Protein AF-A0A2K8VE63-F1 (afdb_monomer_lite)

Foldseek 3Di:
DVVCVVVVDDDDDDWDWPDDLPPCPDDAQDWWWWDDPPDDIAIWHHHPSWTHGPVDNDTDPDDDPTITTD

pLDDT: mean 71.7, std 14.82, range [41.75, 92.75]

Radius of gyration: 12.36 Å; chains: 1; bounding box: 31×25×30 Å

Sequence (70 aa):
MFYLNSKGYKTRMIQGVDIYIYQGEIPNNSIVRFQYLNEKGHFALKVNNLFYDPRVVEVLKYKDDHVVTH

Secondary structure (DSSP, 8-state):
-HHHHHTT--------SS--GGGS-SPTT-EEEEE-TTS--EEEEEETTEEE-TTSSSB----SS-EEE-

Structure (mmCIF, N/CA/C/O backbone):
data_AF-A0A2K8VE63-F1
#
_entry.id   AF-A0A2K8VE63-F1
#
loop_
_atom_site.group_PDB
_atom_site.id
_atom_site.type_symbol
_atom_site.label_atom_id
_atom_site.label_alt_id
_atom_site.label_comp_id
_atom_site.label_asym_id
_atom_site.label_entity_id
_atom_site.label_seq_id
_atom_site.pdbx_PDB_ins_code
_atom_site.Cartn_x
_atom_site.Cartn_y
_atom_site.Cartn_z
_atom_site.occupancy
_atom_site.B_iso_or_equiv
_atom_site.auth_seq_id
_atom_site.auth_comp_id
_atom_site.auth_asym_id
_atom_site.auth_atom_id
_atom_site.pdbx_PDB_model_num
ATOM 1 N N . MET A 1 1 ? -8.134 9.614 2.380 1.00 70.25 1 MET A N 1
ATOM 2 C CA . MET A 1 1 ? -8.038 10.000 3.808 1.00 70.25 1 MET A CA 1
ATOM 3 C C . MET A 1 1 ? -9.397 10.233 4.456 1.00 70.25 1 MET A C 1
ATOM 5 O O . MET A 1 1 ? -9.707 9.519 5.399 1.00 70.25 1 MET A O 1
ATOM 9 N N . PHE A 1 2 ? -10.232 11.146 3.936 1.00 80.31 2 PHE A N 1
ATOM 10 C CA . PHE A 1 2 ? -11.567 11.434 4.494 1.00 80.31 2 PHE A CA 1
ATOM 11 C C . PHE A 1 2 ? -12.414 10.176 4.756 1.00 80.31 2 PHE A C 1
ATOM 13 O O . PHE A 1 2 ? -12.941 10.008 5.850 1.00 80.31 2 PHE A O 1
ATOM 20 N N . TYR A 1 3 ? -12.455 9.247 3.794 1.00 85.94 3 TYR A N 1
ATOM 21 C CA . TYR A 1 3 ? -13.184 7.986 3.941 1.00 85.94 3 TYR A CA 1
ATOM 22 C C . TYR A 1 3 ? -12.737 7.164 5.164 1.00 85.94 3 TYR A C 1
ATOM 24 O O . TYR A 1 3 ? -13.572 6.789 5.978 1.00 85.94 3 TYR A O 1
ATOM 32 N N . LEU A 1 4 ? -11.434 6.928 5.349 1.00 84.56 4 LEU A N 1
ATOM 33 C CA . LEU A 1 4 ? -10.930 6.121 6.470 1.00 84.56 4 LEU A CA 1
ATOM 34 C C . LEU A 1 4 ? -11.196 6.791 7.822 1.00 84.56 4 LEU A C 1
ATOM 36 O O . LEU A 1 4 ? -11.664 6.132 8.748 1.00 84.56 4 LEU A O 1
ATOM 40 N N . ASN A 1 5 ? -11.002 8.108 7.903 1.00 86.50 5 ASN A N 1
ATOM 41 C CA . ASN A 1 5 ? -11.343 8.872 9.103 1.00 86.50 5 ASN A CA 1
ATOM 42 C C . ASN A 1 5 ? -12.842 8.779 9.424 1.00 86.50 5 ASN A C 1
ATOM 44 O O . ASN A 1 5 ? -13.205 8.556 10.575 1.00 86.50 5 ASN A O 1
ATOM 48 N N . SER A 1 6 ? -13.716 8.856 8.411 1.00 91.94 6 SER A N 1
ATOM 49 C CA . SER A 1 6 ? -15.170 8.709 8.596 1.00 91.94 6 SER A CA 1
ATOM 50 C C . SER A 1 6 ? -15.593 7.317 9.085 1.00 91.94 6 SER A C 1
ATOM 52 O O . SER A 1 6 ? -16.679 7.159 9.633 1.00 91.94 6 SER A O 1
ATOM 54 N N . LYS A 1 7 ? -14.733 6.306 8.909 1.00 91.94 7 LYS A N 1
ATOM 55 C CA . LYS A 1 7 ? -14.936 4.934 9.394 1.00 91.94 7 LYS A CA 1
ATOM 56 C C . LYS A 1 7 ? -14.289 4.675 10.762 1.00 91.94 7 LYS A C 1
ATOM 58 O O . LYS A 1 7 ? -14.283 3.537 11.213 1.00 91.94 7 LYS A O 1
ATOM 63 N N . GLY A 1 8 ? -13.760 5.708 11.423 1.00 92.75 8 GLY A N 1
ATOM 64 C CA . GLY A 1 8 ? -13.178 5.615 12.766 1.00 92.75 8 GLY A CA 1
AT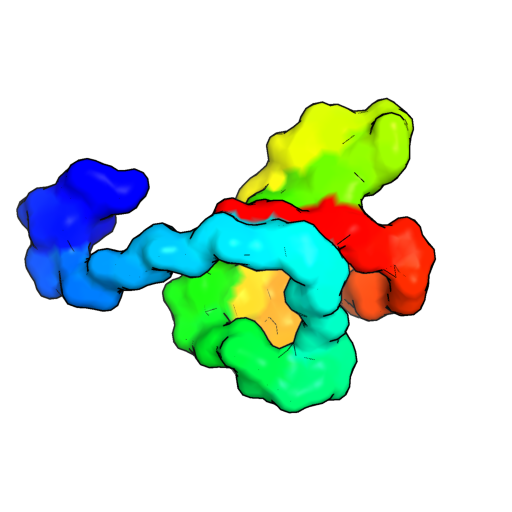OM 65 C C . GLY A 1 8 ? -11.686 5.271 12.803 1.00 92.75 8 GLY A C 1
ATOM 66 O O . GLY A 1 8 ? -11.114 5.170 13.888 1.00 92.75 8 GLY A O 1
ATOM 67 N N . TYR A 1 9 ? -11.024 5.129 11.651 1.00 86.81 9 TYR A N 1
ATOM 68 C CA . TYR A 1 9 ? -9.577 4.921 11.613 1.00 86.81 9 TYR A CA 1
ATOM 69 C C . TYR A 1 9 ? -8.840 6.234 11.871 1.00 86.81 9 TYR A C 1
ATOM 71 O O . TYR A 1 9 ? -9.154 7.263 11.276 1.00 86.81 9 TYR A O 1
ATOM 79 N N . LYS A 1 10 ? -7.805 6.195 12.714 1.00 85.56 10 LYS A N 1
ATOM 80 C CA . LYS A 1 10 ? -6.873 7.317 12.871 1.00 85.56 10 LYS A CA 1
ATOM 81 C C . LYS A 1 10 ? -5.815 7.221 11.783 1.00 85.56 10 LYS A C 1
ATOM 83 O O . LYS A 1 10 ? -4.980 6.323 11.820 1.00 85.56 10 LYS A O 1
ATOM 88 N N . THR A 1 11 ? -5.862 8.127 10.813 1.00 84.19 11 THR A N 1
ATOM 89 C CA . THR A 1 11 ? -4.934 8.107 9.678 1.00 84.19 11 THR A CA 1
ATOM 90 C C . THR A 1 11 ? -4.058 9.358 9.642 1.00 84.19 11 THR A C 1
ATOM 92 O O . THR A 1 11 ? -4.496 10.450 10.005 1.00 84.19 11 THR A O 1
ATOM 95 N N . ARG A 1 12 ? -2.809 9.203 9.188 1.00 83.88 12 ARG A N 1
ATOM 96 C CA . ARG A 1 12 ? -1.853 10.291 8.942 1.00 83.88 12 ARG A CA 1
ATOM 97 C C . ARG A 1 12 ? -1.380 10.194 7.496 1.00 83.88 12 ARG A C 1
ATOM 99 O O . ARG A 1 12 ? -0.865 9.154 7.104 1.00 83.88 12 ARG A O 1
ATOM 106 N N . MET A 1 13 ? -1.559 11.263 6.722 1.00 82.81 13 MET A N 1
ATOM 107 C CA . MET A 1 13 ? -0.920 11.381 5.412 1.00 82.81 13 MET A CA 1
ATOM 108 C C . MET A 1 13 ? 0.516 11.853 5.631 1.00 82.81 13 MET A C 1
ATOM 110 O O . MET A 1 13 ? 0.749 12.804 6.378 1.00 82.81 13 MET A O 1
ATOM 114 N N . ILE A 1 14 ? 1.463 11.166 5.014 1.00 78.00 14 ILE A N 1
ATOM 115 C CA . ILE A 1 14 ? 2.876 11.534 5.001 1.00 78.00 14 ILE A CA 1
ATOM 116 C C . ILE A 1 14 ? 3.187 11.800 3.537 1.00 78.00 14 ILE A C 1
ATOM 118 O O . ILE A 1 14 ? 2.826 10.975 2.723 1.00 78.00 14 ILE A O 1
ATOM 122 N N . GLN A 1 15 ? 3.793 12.932 3.197 1.00 71.69 15 GLN A N 1
ATOM 123 C CA . GLN A 1 15 ? 4.281 13.187 1.843 1.00 71.69 15 GLN A CA 1
ATOM 124 C C . GLN A 1 15 ? 5.798 13.220 1.926 1.00 71.69 15 GLN A C 1
ATOM 126 O O . GLN A 1 15 ? 6.360 14.091 2.589 1.00 71.69 15 GLN A O 1
ATOM 131 N N . GLY A 1 16 ? 6.448 12.233 1.322 1.00 65.00 16 GLY A N 1
ATOM 132 C CA . GLY A 1 16 ? 7.901 12.137 1.273 1.00 65.00 16 GLY A CA 1
ATOM 133 C C . GLY A 1 16 ? 8.358 11.822 -0.140 1.00 65.00 16 GLY A C 1
ATOM 134 O O . GLY A 1 16 ? 7.675 11.105 -0.873 1.00 65.00 16 GLY A O 1
ATOM 135 N N . VAL A 1 17 ? 9.501 12.393 -0.498 1.00 62.16 17 VAL A N 1
ATOM 136 C CA . VAL A 1 17 ? 10.305 12.007 -1.658 1.00 62.16 17 VAL A CA 1
ATOM 137 C C . VAL A 1 17 ? 11.444 11.156 -1.089 1.00 62.16 17 VAL A C 1
ATOM 139 O O . VAL A 1 17 ? 11.930 11.468 -0.003 1.00 62.16 17 VAL A O 1
ATOM 142 N N . ASP A 1 18 ? 11.815 10.066 -1.758 1.00 57.97 18 ASP A N 1
ATOM 143 C CA . ASP A 1 18 ? 12.915 9.173 -1.349 1.00 57.97 18 ASP A CA 1
ATOM 144 C C . ASP A 1 18 ? 12.703 8.409 -0.022 1.00 57.97 18 ASP A C 1
ATOM 146 O O . ASP A 1 18 ? 13.625 8.237 0.773 1.00 57.97 18 ASP A O 1
ATOM 150 N N . ILE A 1 19 ? 11.486 7.906 0.232 1.00 64.44 19 ILE A N 1
ATOM 151 C CA . ILE A 1 19 ? 11.246 6.995 1.368 1.00 64.44 19 ILE A CA 1
ATOM 152 C C . ILE A 1 19 ? 11.824 5.612 1.032 1.00 64.44 19 ILE A C 1
ATOM 154 O O . ILE A 1 19 ? 11.311 4.909 0.155 1.00 64.44 19 ILE A O 1
ATOM 158 N N . TYR A 1 20 ? 12.868 5.197 1.752 1.00 59.91 20 TYR A N 1
ATOM 159 C CA . TYR A 1 20 ? 13.540 3.920 1.522 1.00 59.91 20 TYR A CA 1
ATOM 160 C C . TYR A 1 20 ? 12.696 2.744 2.042 1.00 59.91 20 TYR A C 1
ATOM 162 O O . TYR A 1 20 ? 12.441 2.590 3.237 1.00 59.91 20 TYR A O 1
ATOM 170 N N . ILE A 1 21 ? 12.294 1.853 1.130 1.00 61.97 21 ILE A N 1
ATOM 171 C CA . ILE A 1 21 ? 11.426 0.689 1.402 1.00 61.97 21 ILE A CA 1
ATOM 172 C C . ILE A 1 21 ? 12.053 -0.278 2.427 1.00 61.97 21 ILE A C 1
ATOM 174 O O . ILE A 1 21 ? 11.344 -0.936 3.194 1.00 61.97 21 ILE A O 1
ATOM 178 N N . TYR A 1 22 ? 13.385 -0.356 2.453 1.00 53.66 22 TYR A N 1
ATOM 179 C CA . TYR A 1 22 ? 14.138 -1.429 3.104 1.00 53.66 22 TYR A CA 1
ATOM 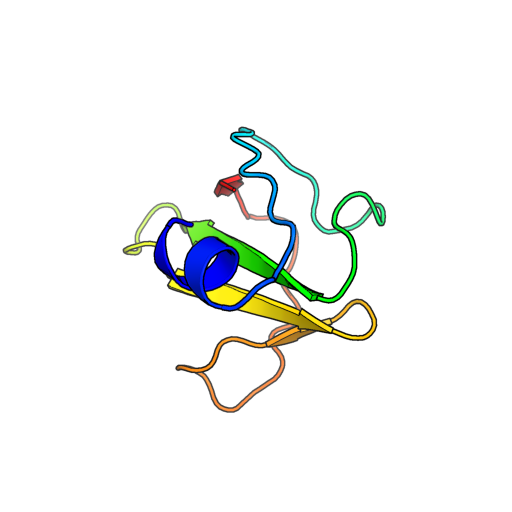180 C C . TYR A 1 22 ? 14.473 -1.225 4.589 1.00 53.66 22 TYR A C 1
ATOM 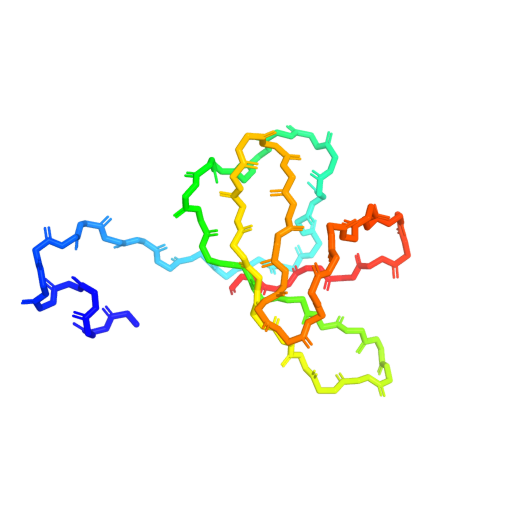182 O O . TYR A 1 22 ? 14.963 -2.162 5.215 1.00 53.66 22 TYR A O 1
ATOM 190 N N . GLN A 1 23 ? 14.186 -0.069 5.196 1.00 51.88 23 GLN A N 1
ATOM 191 C CA . GLN A 1 23 ? 14.653 0.232 6.563 1.00 51.88 23 GLN A CA 1
ATOM 192 C C . GLN A 1 23 ? 13.556 0.266 7.637 1.00 51.88 23 GLN A C 1
ATOM 194 O O . GLN A 1 23 ? 13.719 0.879 8.685 1.00 51.88 23 GLN A O 1
ATOM 199 N N . GLY A 1 24 ? 12.423 -0.409 7.418 1.00 62.09 24 GLY A N 1
ATOM 200 C CA . GLY A 1 24 ? 11.382 -0.520 8.452 1.00 62.09 24 GLY A CA 1
ATOM 201 C C . GLY A 1 24 ? 10.661 0.796 8.780 1.00 62.09 24 GLY A C 1
ATOM 202 O O . GLY A 1 24 ? 9.812 0.807 9.666 1.00 62.09 24 GLY A O 1
ATOM 203 N N . GLU A 1 25 ? 10.937 1.873 8.043 1.00 69.31 25 GLU A N 1
ATOM 204 C CA . GLU A 1 25 ? 10.390 3.212 8.297 1.00 69.31 25 GLU A CA 1
ATOM 205 C C . GLU A 1 25 ? 8.875 3.297 8.082 1.00 69.31 25 GLU A C 1
ATOM 207 O O . GLU A 1 25 ? 8.191 4.096 8.717 1.00 69.31 25 GLU A O 1
ATOM 212 N N . ILE A 1 26 ? 8.328 2.447 7.210 1.00 80.06 26 ILE A N 1
ATOM 213 C CA . ILE A 1 26 ? 6.893 2.412 6.918 1.00 80.06 26 ILE A CA 1
ATOM 214 C C . ILE A 1 26 ? 6.211 1.421 7.876 1.00 80.06 26 ILE A C 1
ATOM 216 O O . ILE A 1 26 ? 6.526 0.231 7.828 1.00 80.06 26 ILE A O 1
ATOM 220 N N . PRO A 1 27 ? 5.243 1.824 8.712 1.00 83.31 27 PRO A N 1
ATOM 221 C CA . PRO A 1 27 ? 4.526 0.892 9.583 1.00 83.31 27 PRO A CA 1
ATOM 222 C C . PRO A 1 27 ? 3.702 -0.143 8.799 1.00 83.31 27 PRO A C 1
ATOM 224 O O . PRO A 1 27 ? 3.230 0.130 7.693 1.00 83.31 27 PRO A O 1
ATOM 227 N N . ASN A 1 28 ? 3.462 -1.323 9.378 1.00 84.94 28 ASN A N 1
ATOM 228 C CA . ASN A 1 28 ? 2.447 -2.245 8.846 1.00 84.94 28 ASN A CA 1
ATOM 229 C C . ASN A 1 28 ? 1.046 -1.601 8.878 1.00 84.94 28 ASN A C 1
ATOM 231 O O . ASN A 1 28 ? 0.781 -0.703 9.676 1.00 84.94 28 ASN A O 1
ATOM 235 N N . ASN A 1 29 ? 0.148 -2.094 8.024 1.00 86.31 29 ASN A N 1
ATOM 236 C CA . ASN A 1 29 ? -1.187 -1.549 7.750 1.00 86.31 29 ASN A 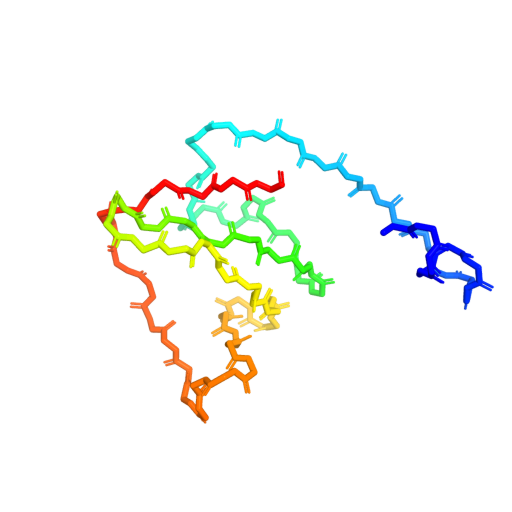CA 1
ATOM 237 C C . ASN A 1 29 ? -1.176 -0.146 7.122 1.00 86.31 29 ASN A C 1
ATOM 239 O O . ASN A 1 29 ? -2.173 0.575 7.178 1.00 86.31 29 ASN A O 1
ATOM 243 N N . SER A 1 30 ? -0.059 0.232 6.499 1.00 86.62 30 SER A N 1
ATOM 244 C CA . SER A 1 30 ? 0.039 1.457 5.708 1.00 86.62 30 SER A CA 1
ATOM 245 C C . SER A 1 30 ? -0.419 1.203 4.277 1.00 86.62 30 SER A C 1
ATOM 247 O O . SER A 1 30 ? -0.069 0.186 3.675 1.00 86.62 30 SER A O 1
ATOM 249 N N . ILE A 1 31 ? -1.178 2.149 3.726 1.00 87.81 31 ILE A N 1
ATOM 250 C CA . ILE A 1 31 ? -1.481 2.213 2.295 1.00 87.81 31 ILE A CA 1
ATOM 251 C C . ILE A 1 31 ? -0.409 3.094 1.664 1.00 87.81 31 ILE A C 1
ATOM 253 O O . ILE A 1 31 ? -0.265 4.251 2.055 1.00 87.81 31 ILE A O 1
ATOM 257 N N . VAL A 1 32 ? 0.332 2.546 0.708 1.00 84.81 32 VAL A N 1
ATOM 258 C CA . VAL A 1 32 ? 1.489 3.193 0.084 1.00 84.81 32 VAL A CA 1
ATOM 259 C C . VAL A 1 32 ? 1.233 3.363 -1.401 1.00 84.81 32 VAL A C 1
ATOM 261 O O . VAL A 1 32 ? 0.731 2.443 -2.045 1.00 84.81 32 VAL A O 1
ATOM 264 N N . ARG A 1 33 ? 1.571 4.530 -1.953 1.00 83.50 33 ARG A N 1
ATOM 265 C CA . ARG A 1 33 ? 1.529 4.762 -3.395 1.00 83.50 33 ARG A CA 1
ATOM 266 C C . ARG A 1 33 ? 2.931 4.603 -3.984 1.00 83.50 33 ARG A C 1
ATOM 268 O O . ARG A 1 33 ? 3.843 5.364 -3.684 1.00 83.50 33 ARG A O 1
ATOM 275 N N . PHE A 1 34 ? 3.104 3.626 -4.859 1.00 77.81 34 PHE A N 1
ATOM 276 C CA . PHE A 1 34 ? 4.325 3.476 -5.643 1.00 77.81 34 PHE A CA 1
ATOM 277 C C . PHE A 1 34 ? 4.166 4.206 -6.967 1.00 77.81 34 PHE A C 1
ATOM 279 O O . PHE A 1 34 ? 3.107 4.121 -7.589 1.00 77.81 34 PHE A O 1
ATOM 286 N N . GLN A 1 35 ? 5.194 4.932 -7.404 1.00 73.62 35 GLN A N 1
ATOM 287 C CA . GLN A 1 35 ? 5.220 5.556 -8.720 1.00 73.62 35 GLN A CA 1
ATOM 288 C C . GLN A 1 35 ? 6.539 5.225 -9.411 1.00 73.62 35 GLN A C 1
ATOM 290 O O . GLN A 1 35 ? 7.603 5.683 -9.008 1.00 73.62 35 GLN A O 1
ATOM 295 N N . TYR A 1 36 ? 6.447 4.432 -10.473 1.00 68.75 36 TYR A N 1
ATOM 296 C CA . TYR A 1 36 ? 7.574 4.144 -11.349 1.00 68.75 36 TYR A CA 1
ATOM 297 C C . TYR A 1 36 ? 7.772 5.305 -12.321 1.00 68.75 36 TYR A C 1
ATOM 299 O O . TYR A 1 36 ? 6.809 5.985 -12.680 1.00 68.75 36 TYR A O 1
ATOM 307 N N . LEU A 1 37 ? 9.010 5.506 -12.785 1.00 69.00 37 LEU A N 1
ATOM 308 C CA . LEU A 1 37 ? 9.367 6.590 -13.712 1.00 69.00 37 LEU A CA 1
ATOM 309 C C . LEU A 1 37 ? 8.458 6.645 -14.952 1.00 69.00 37 LEU A C 1
ATOM 311 O O . LEU A 1 37 ? 8.123 7.731 -15.415 1.00 69.00 37 LEU A O 1
ATOM 315 N N . ASN A 1 38 ? 8.014 5.485 -15.442 1.00 75.44 38 ASN A N 1
ATOM 316 C CA . ASN A 1 38 ? 7.232 5.357 -16.673 1.00 75.44 38 ASN A CA 1
ATOM 317 C C . ASN A 1 38 ? 5.802 4.839 -16.452 1.00 75.44 38 ASN A C 1
ATOM 319 O O . ASN A 1 38 ? 5.135 4.466 -17.416 1.00 75.44 38 ASN A O 1
ATOM 323 N N . GLU A 1 39 ? 5.306 4.804 -15.211 1.00 68.88 39 GLU A N 1
ATOM 324 C CA . GLU A 1 39 ? 3.975 4.261 -14.924 1.00 68.88 39 GLU A CA 1
ATOM 325 C C . GLU A 1 39 ? 3.121 5.201 -14.078 1.00 68.88 39 GLU A C 1
ATOM 327 O O . GLU A 1 39 ? 3.595 5.964 -13.233 1.00 68.88 39 GLU A O 1
ATOM 332 N N . LYS A 1 40 ? 1.800 5.113 -14.274 1.00 74.06 40 LYS A N 1
ATOM 333 C CA . LYS A 1 40 ? 0.850 5.756 -13.366 1.00 74.06 40 LYS A CA 1
ATOM 334 C C . LYS A 1 40 ? 0.951 5.073 -12.009 1.00 74.06 40 LYS A C 1
ATOM 336 O O . LYS A 1 40 ? 0.742 3.867 -11.914 1.00 74.06 40 LYS A O 1
ATOM 341 N N . GLY A 1 41 ? 1.214 5.860 -10.967 1.00 75.19 41 GLY A N 1
ATOM 342 C CA . GLY A 1 41 ? 1.378 5.309 -9.629 1.00 75.19 41 GLY A CA 1
ATOM 343 C C . GLY A 1 41 ? 0.175 4.483 -9.159 1.00 75.19 41 GLY A C 1
ATOM 344 O O . GLY A 1 41 ? -0.980 4.808 -9.458 1.00 75.19 41 GLY A O 1
ATOM 345 N N . HIS A 1 42 ? 0.452 3.412 -8.426 1.00 82.12 42 HIS A N 1
ATOM 346 C CA . HIS A 1 42 ? -0.532 2.469 -7.902 1.00 82.12 42 HIS A CA 1
ATOM 347 C C . HIS A 1 42 ? -0.429 2.357 -6.381 1.00 82.12 42 HIS A C 1
ATOM 349 O O . HIS A 1 42 ? 0.577 2.738 -5.790 1.00 82.12 42 HIS A O 1
ATOM 355 N N . PHE A 1 43 ? -1.498 1.878 -5.746 1.00 85.81 43 PHE A N 1
ATOM 356 C CA . PHE A 1 43 ? -1.567 1.740 -4.294 1.00 85.81 43 PHE A CA 1
ATOM 357 C C . PHE A 1 43 ? -1.353 0.287 -3.889 1.00 85.81 43 PHE A C 1
ATOM 359 O O . PHE A 1 43 ? -2.004 -0.589 -4.445 1.00 85.81 43 PHE A O 1
ATOM 366 N N . ALA A 1 44 ? -0.520 0.062 -2.881 1.00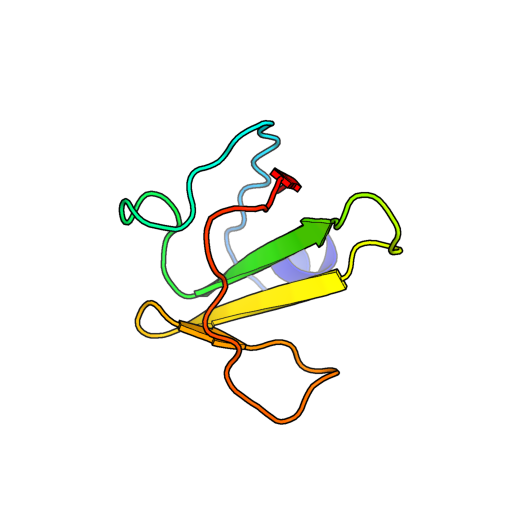 86.12 44 ALA A N 1
ATOM 367 C CA . ALA A 1 44 ? -0.278 -1.233 -2.263 1.00 86.12 44 ALA A CA 1
ATOM 368 C C . ALA A 1 44 ? -0.467 -1.148 -0.740 1.00 86.12 44 ALA A C 1
ATOM 370 O O . ALA A 1 44 ? -0.317 -0.085 -0.132 1.00 86.12 44 ALA A O 1
ATOM 371 N N . LEU A 1 45 ? -0.791 -2.277 -0.114 1.00 88.00 45 LEU A N 1
ATOM 372 C CA . LEU A 1 45 ? -0.925 -2.410 1.334 1.00 88.00 45 LEU A CA 1
ATOM 373 C C . LEU A 1 45 ? 0.338 -3.046 1.920 1.00 88.00 45 LEU A C 1
ATOM 375 O O . LEU A 1 45 ? 0.750 -4.113 1.471 1.00 88.00 45 LEU A O 1
ATOM 379 N N . LYS A 1 46 ? 0.925 -2.443 2.958 1.00 85.38 46 LYS A N 1
ATOM 380 C CA . LYS A 1 46 ? 2.020 -3.069 3.710 1.00 85.38 46 LYS A CA 1
ATOM 381 C C . LYS A 1 46 ? 1.467 -3.971 4.819 1.00 85.38 46 LYS A C 1
ATOM 383 O O . LYS A 1 46 ? 0.838 -3.469 5.747 1.00 85.38 46 LYS A O 1
ATOM 388 N N . VAL A 1 47 ? 1.746 -5.272 4.782 1.00 85.50 47 VAL A N 1
ATOM 389 C CA . VAL A 1 47 ? 1.383 -6.244 5.833 1.00 85.50 47 VAL A CA 1
ATOM 390 C C . VAL A 1 47 ? 2.571 -7.160 6.105 1.00 85.50 47 VAL A C 1
ATOM 392 O O . VAL A 1 47 ? 3.179 -7.668 5.172 1.00 85.50 47 VAL A O 1
ATOM 395 N N . ASN A 1 48 ? 2.911 -7.403 7.373 1.00 84.50 48 ASN A N 1
ATOM 396 C CA . ASN A 1 48 ? 4.018 -8.288 7.767 1.00 84.50 48 ASN A CA 1
ATOM 397 C C . ASN A 1 48 ? 5.342 -7.994 7.029 1.00 84.50 48 ASN A C 1
ATOM 399 O O . ASN A 1 48 ? 6.044 -8.913 6.619 1.00 84.50 48 ASN A O 1
ATOM 403 N N . ASN A 1 49 ? 5.678 -6.710 6.845 1.00 79.44 49 ASN A N 1
ATOM 404 C CA . ASN A 1 49 ? 6.852 -6.249 6.085 1.00 79.44 49 ASN A CA 1
ATOM 405 C C . ASN A 1 49 ? 6.874 -6.616 4.591 1.00 79.44 49 ASN A C 1
ATOM 407 O O . ASN A 1 49 ? 7.907 -6.481 3.941 1.00 79.44 49 ASN A O 1
ATOM 411 N N . LEU A 1 50 ? 5.731 -7.006 4.037 1.00 80.44 50 LEU A N 1
ATOM 412 C CA . LEU A 1 50 ? 5.531 -7.265 2.618 1.00 80.44 50 LEU A CA 1
ATOM 413 C C . LEU A 1 50 ? 4.527 -6.263 2.049 1.00 80.44 50 LEU A C 1
ATOM 415 O O . LEU A 1 50 ? 3.653 -5.778 2.768 1.00 80.44 50 LEU A O 1
ATOM 419 N N . PHE A 1 51 ? 4.655 -5.952 0.764 1.00 83.19 51 PHE A N 1
ATOM 420 C CA . PHE A 1 51 ? 3.743 -5.062 0.054 1.00 83.19 51 PHE A CA 1
ATOM 421 C C . PHE A 1 51 ? 2.846 -5.881 -0.871 1.00 83.19 51 PHE A C 1
ATOM 423 O O . PHE A 1 51 ? 3.326 -6.710 -1.642 1.00 83.19 51 PHE A O 1
ATOM 430 N N . TYR A 1 52 ? 1.542 -5.641 -0.769 1.00 82.12 52 TYR A N 1
ATOM 431 C CA . TYR A 1 52 ? 0.501 -6.336 -1.514 1.00 82.12 52 TYR A CA 1
ATOM 432 C C . TYR A 1 52 ? -0.202 -5.332 -2.424 1.00 82.12 52 TYR A C 1
ATOM 434 O O . TYR A 1 52 ? -0.903 -4.442 -1.935 1.00 82.12 52 TYR A O 1
ATOM 442 N N . ASP A 1 53 ? -0.013 -5.460 -3.735 1.00 82.38 53 ASP A N 1
ATOM 443 C CA . ASP A 1 53 ? -0.771 -4.686 -4.717 1.00 82.38 53 ASP A CA 1
ATOM 444 C C . ASP A 1 53 ? -2.082 -5.431 -5.031 1.00 82.38 53 ASP A C 1
AT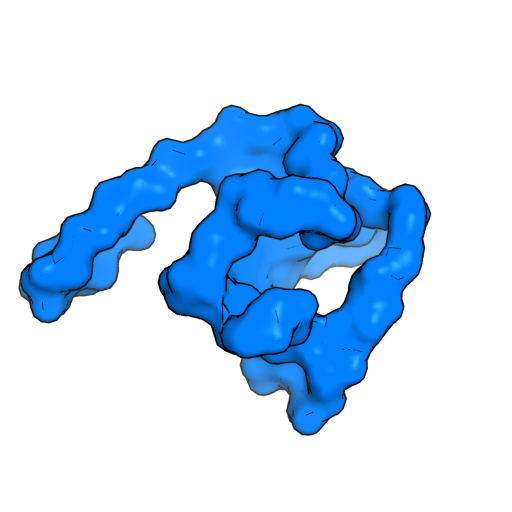OM 446 O O . ASP A 1 53 ? -2.039 -6.555 -5.509 1.00 82.38 53 ASP A O 1
ATOM 450 N N . PRO A 1 54 ? -3.270 -4.853 -4.800 1.00 76.06 54 PRO A N 1
ATOM 451 C CA . PRO A 1 54 ? -4.534 -5.516 -5.116 1.00 76.06 54 PRO A CA 1
ATOM 452 C C . PRO A 1 54 ? -4.767 -5.761 -6.621 1.00 76.06 54 PRO A C 1
ATOM 454 O O . PRO A 1 54 ? -5.687 -6.498 -6.970 1.00 76.06 54 PRO A O 1
ATOM 457 N N . ARG A 1 55 ? -3.994 -5.138 -7.522 1.00 71.56 55 ARG A N 1
ATOM 458 C CA . ARG A 1 55 ? -4.076 -5.345 -8.982 1.00 71.56 55 ARG A CA 1
ATOM 459 C C . ARG A 1 55 ? -3.257 -6.539 -9.454 1.00 71.56 55 ARG A C 1
ATOM 461 O O . ARG A 1 55 ? -3.598 -7.142 -10.468 1.00 71.56 55 ARG A O 1
ATOM 468 N N . VAL A 1 56 ? -2.175 -6.845 -8.745 1.00 62.88 56 VAL A N 1
ATOM 469 C CA . VAL A 1 56 ? -1.257 -7.936 -9.054 1.00 62.88 56 VAL A CA 1
ATOM 470 C C . VAL A 1 56 ? -1.477 -8.970 -7.964 1.00 62.88 56 VAL A C 1
ATOM 472 O O . VAL A 1 56 ? -1.121 -8.742 -6.822 1.00 62.88 56 VAL A O 1
ATOM 475 N N . VAL A 1 57 ? -2.084 -10.110 -8.279 1.00 49.81 57 VAL A N 1
ATOM 476 C CA . VAL A 1 57 ? -2.460 -11.159 -7.302 1.00 49.81 57 VAL A CA 1
ATOM 477 C C . VAL A 1 57 ? -1.241 -11.752 -6.538 1.00 49.81 57 VAL A C 1
ATOM 479 O O . VAL A 1 57 ? -1.390 -12.651 -5.716 1.00 49.81 57 VAL A O 1
ATOM 482 N N . GLU A 1 58 ? -0.031 -11.223 -6.742 1.00 49.03 58 GLU A N 1
ATOM 483 C CA . GLU A 1 58 ? 1.232 -11.677 -6.170 1.00 49.03 58 GLU A CA 1
ATOM 484 C C . GLU A 1 58 ? 1.955 -10.612 -5.331 1.00 49.03 58 GLU A C 1
ATOM 486 O O . GLU A 1 58 ? 1.979 -9.418 -5.631 1.00 49.03 58 GLU A O 1
ATOM 491 N N . VAL A 1 59 ? 2.612 -11.101 -4.277 1.00 48.84 59 VAL A N 1
ATOM 492 C CA . VAL A 1 59 ? 3.524 -10.359 -3.401 1.00 48.84 59 VAL A CA 1
ATOM 493 C C . VAL A 1 59 ? 4.763 -9.945 -4.195 1.00 48.84 59 VAL A C 1
ATOM 495 O O . VAL A 1 59 ? 5.668 -10.750 -4.413 1.00 48.84 59 VAL A O 1
ATOM 498 N N . LEU A 1 60 ? 4.831 -8.682 -4.614 1.00 51.66 60 LEU A N 1
ATOM 499 C CA . LEU A 1 60 ? 6.005 -8.151 -5.301 1.00 51.66 60 LEU A CA 1
ATOM 500 C C . LEU A 1 60 ? 7.098 -7.794 -4.287 1.00 51.66 60 LEU A C 1
ATOM 502 O O . LEU A 1 60 ? 6.914 -7.005 -3.358 1.00 51.66 60 LEU A O 1
ATOM 506 N N . LYS A 1 61 ? 8.279 -8.380 -4.480 1.00 48.81 61 LYS A N 1
ATOM 507 C CA . LYS A 1 61 ? 9.498 -8.024 -3.752 1.00 48.81 61 LYS A CA 1
ATOM 508 C C . LYS A 1 61 ? 10.098 -6.787 -4.438 1.00 48.81 61 LYS A C 1
ATOM 510 O O . LYS A 1 61 ? 10.878 -6.925 -5.375 1.00 48.81 61 LYS A O 1
ATOM 515 N N . TYR A 1 62 ? 9.669 -5.590 -4.033 1.00 53.28 62 TYR A N 1
ATOM 516 C CA . TYR A 1 62 ? 10.158 -4.318 -4.589 1.00 53.28 62 TYR A CA 1
ATOM 517 C C . TYR A 1 62 ? 11.677 -4.193 -4.364 1.00 53.28 62 TYR A C 1
ATOM 519 O O . TYR A 1 62 ? 12.139 -4.374 -3.240 1.00 53.28 62 TYR A O 1
ATOM 527 N N . LYS A 1 63 ? 12.450 -3.930 -5.426 1.00 43.78 63 LYS A N 1
ATOM 528 C CA . LYS A 1 63 ? 13.927 -3.961 -5.449 1.00 43.78 63 LYS A CA 1
ATOM 529 C C . LYS A 1 63 ? 14.478 -2.584 -5.844 1.00 43.78 63 LYS A C 1
ATOM 531 O O . LYS A 1 63 ? 14.188 -2.178 -6.951 1.00 43.78 63 LYS A O 1
ATOM 536 N N . ASP A 1 64 ? 15.208 -1.901 -4.961 1.00 51.06 64 ASP A N 1
ATOM 537 C CA . ASP A 1 64 ? 16.036 -0.662 -5.038 1.00 51.06 64 ASP A CA 1
ATOM 538 C C . ASP A 1 64 ? 15.883 0.440 -6.130 1.00 51.06 64 ASP A C 1
ATOM 540 O O . ASP A 1 64 ? 16.284 1.569 -5.870 1.00 51.06 64 ASP A O 1
ATOM 544 N N . ASP A 1 65 ? 15.237 0.232 -7.278 1.00 46.59 65 ASP A N 1
ATOM 545 C CA . ASP A 1 65 ? 15.148 1.212 -8.381 1.00 46.59 65 ASP A CA 1
ATOM 546 C C . ASP A 1 65 ? 13.924 2.160 -8.281 1.00 46.59 65 ASP A C 1
ATOM 548 O O . ASP A 1 65 ? 13.382 2.612 -9.292 1.00 46.59 65 ASP A O 1
ATOM 552 N N . HIS A 1 66 ? 13.408 2.418 -7.074 1.00 52.59 66 HIS A N 1
ATOM 553 C CA . HIS A 1 66 ? 12.052 2.953 -6.878 1.00 52.59 66 HIS A CA 1
ATOM 554 C C . HIS A 1 66 ? 12.029 4.296 -6.143 1.00 52.59 66 HIS A C 1
ATOM 556 O O . HIS A 1 66 ? 12.664 4.454 -5.104 1.00 52.59 66 HIS A O 1
ATOM 562 N N . VAL A 1 67 ? 11.178 5.216 -6.609 1.00 50.41 67 VAL A N 1
ATOM 563 C CA . VAL A 1 67 ? 10.768 6.403 -5.846 1.00 50.41 67 VAL A CA 1
ATOM 564 C C . VAL A 1 67 ? 9.409 6.112 -5.210 1.00 50.41 67 VAL A C 1
ATOM 566 O O . VAL A 1 67 ? 8.396 5.942 -5.893 1.00 50.41 67 VAL A O 1
ATOM 569 N N . VAL A 1 68 ? 9.375 6.022 -3.881 1.00 46.47 68 VAL A N 1
ATOM 570 C CA . VAL A 1 68 ? 8.128 5.867 -3.123 1.00 46.47 68 VAL A CA 1
ATOM 571 C C . VAL A 1 68 ? 7.594 7.241 -2.767 1.00 46.47 68 VAL A C 1
ATOM 573 O O . VAL A 1 68 ? 8.268 8.008 -2.086 1.00 46.47 68 VAL A O 1
ATOM 576 N N . THR A 1 69 ? 6.360 7.527 -3.172 1.00 44.06 69 THR A N 1
ATOM 577 C CA . THR A 1 69 ? 5.661 8.760 -2.794 1.00 44.06 69 THR A CA 1
ATOM 578 C C . THR A 1 69 ? 4.480 8.388 -1.909 1.00 44.06 69 THR A C 1
ATOM 580 O O . THR A 1 69 ? 3.557 7.738 -2.390 1.00 44.06 69 THR A O 1
ATOM 583 N N . HIS A 1 70 ? 4.500 8.753 -0.629 1.00 41.75 70 HIS A N 1
ATOM 584 C CA . HIS A 1 70 ? 3.340 8.550 0.251 1.00 41.75 70 HIS A CA 1
ATOM 585 C C . HIS A 1 70 ? 2.253 9.616 0.035 1.00 41.75 70 HIS A C 1
ATOM 587 O O . HIS A 1 70 ? 2.605 10.781 -0.268 1.00 41.75 70 HIS A O 1
#